Protein AF-A0A0N4XMM9-F1 (afdb_monomer_lite)

Organism: Nippostrongylus brasiliensis (NCBI:txid27835)

Secondary structure (DSSP, 8-state):
--------TTHHHHHHHHHHHHHHHH----EEPPPPPTT-SS-----EE----TT--HHHHHHHHHHHHHHHHT-

pLDDT: mean 78.86, std 16.93, range [29.28, 95.5]

Sequence (75 aa):
MKHIVYHGDDGEKKLDALVDKLFGEASIMITRARYMDQDEMYPIQPSARLMVQSEMTENEIERALVSIANIVSEL

Structure (mmCIF, N/CA/C/O backbone):
data_AF-A0A0N4XMM9-F1
#
_entry.id   AF-A0A0N4XMM9-F1
#
loop_
_atom_site.group_PDB
_atom_site.id
_atom_site.type_symbol
_atom_site.label_atom_id
_atom_site.label_alt_id
_atom_site.label_comp_id
_atom_site.label_asym_id
_ato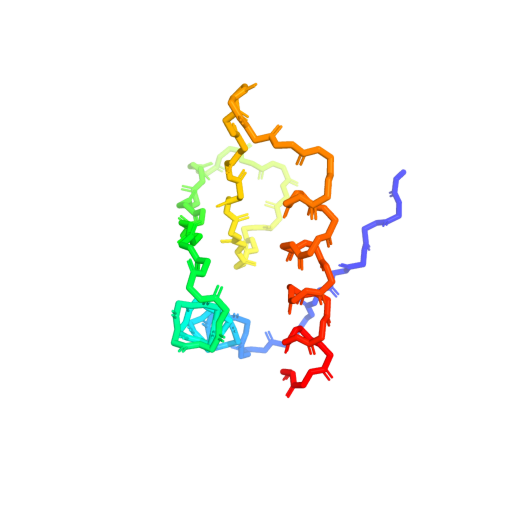m_site.label_entity_id
_atom_site.label_seq_id
_atom_site.pdbx_PDB_ins_code
_atom_site.Cartn_x
_atom_site.Cartn_y
_atom_site.Cartn_z
_atom_site.occupancy
_atom_site.B_iso_or_equiv
_atom_site.auth_seq_id
_atom_site.auth_comp_id
_atom_site.auth_asym_id
_atom_site.auth_atom_id
_atom_site.pdbx_PDB_model_num
ATOM 1 N N . MET A 1 1 ? 3.636 23.623 -5.039 1.00 35.47 1 MET A N 1
ATOM 2 C CA . MET A 1 1 ? 3.578 22.243 -4.512 1.00 35.47 1 MET A CA 1
ATOM 3 C C . MET A 1 1 ? 4.965 21.639 -4.702 1.00 35.47 1 MET A C 1
ATOM 5 O O . MET A 1 1 ? 5.483 21.731 -5.807 1.00 35.47 1 MET A O 1
ATOM 9 N N . LYS A 1 2 ? 5.640 21.186 -3.639 1.00 29.28 2 LYS A N 1
ATOM 10 C CA . LYS A 1 2 ? 7.032 20.710 -3.718 1.00 29.28 2 LYS A CA 1
ATOM 11 C C . LYS A 1 2 ? 6.990 19.203 -3.993 1.00 29.28 2 LYS A C 1
ATOM 13 O O . LYS A 1 2 ? 6.703 18.437 -3.084 1.00 29.28 2 LYS A O 1
ATOM 18 N N . HIS A 1 3 ? 7.184 18.801 -5.246 1.00 37.38 3 HIS A N 1
ATOM 19 C CA . HIS A 1 3 ? 7.220 17.387 -5.619 1.00 37.38 3 HIS A CA 1
ATOM 20 C C . HIS A 1 3 ? 8.598 16.822 -5.271 1.00 37.38 3 HIS A C 1
ATOM 22 O O . HIS A 1 3 ? 9.608 17.277 -5.804 1.00 37.38 3 HIS A O 1
ATOM 28 N N . ILE A 1 4 ? 8.643 15.869 -4.342 1.00 45.66 4 ILE A N 1
ATOM 29 C CA . ILE A 1 4 ? 9.839 15.065 -4.089 1.00 45.66 4 ILE A CA 1
ATOM 30 C C . ILE A 1 4 ? 9.760 13.903 -5.073 1.00 45.66 4 ILE A C 1
ATOM 32 O O . ILE A 1 4 ? 8.918 13.023 -4.926 1.00 45.66 4 ILE A O 1
ATOM 36 N N . VAL A 1 5 ? 10.577 13.963 -6.120 1.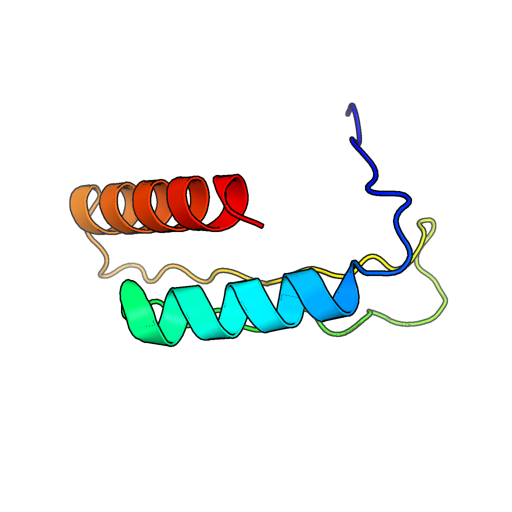00 50.75 5 VAL A N 1
ATOM 37 C CA . VAL A 1 5 ? 10.605 12.960 -7.186 1.00 50.75 5 VAL A CA 1
ATOM 38 C C . VAL A 1 5 ? 11.665 11.917 -6.856 1.00 50.75 5 VAL A C 1
ATOM 40 O O . VAL A 1 5 ? 12.824 12.255 -6.615 1.00 50.75 5 VAL A O 1
ATOM 43 N N . TYR A 1 6 ? 11.267 10.647 -6.844 1.00 53.91 6 TYR A N 1
ATOM 44 C CA . TYR A 1 6 ? 12.202 9.531 -6.773 1.00 53.91 6 TYR A CA 1
ATOM 45 C C . TYR A 1 6 ? 12.828 9.313 -8.159 1.00 53.91 6 TYR A C 1
ATOM 47 O O . TYR A 1 6 ? 12.120 9.037 -9.122 1.00 53.91 6 TYR A O 1
ATOM 55 N N . HIS A 1 7 ? 14.151 9.466 -8.263 1.00 57.59 7 HIS A N 1
ATOM 56 C CA . HIS A 1 7 ? 14.923 9.340 -9.512 1.00 57.59 7 HIS A CA 1
ATOM 57 C C . HIS A 1 7 ? 15.675 7.997 -9.634 1.00 57.59 7 HIS A C 1
ATOM 59 O O . HIS A 1 7 ? 16.656 7.914 -10.366 1.00 57.59 7 HIS A O 1
ATOM 65 N N . GLY A 1 8 ? 15.284 6.969 -8.875 1.00 62.28 8 GLY A N 1
ATOM 66 C CA . GLY A 1 8 ? 15.931 5.653 -8.922 1.00 62.28 8 GLY A CA 1
ATOM 67 C C . GLY A 1 8 ? 15.283 4.705 -9.934 1.00 62.28 8 GLY A C 1
ATOM 68 O O . GLY A 1 8 ? 14.063 4.701 -10.083 1.00 62.28 8 GLY A O 1
ATOM 69 N N . ASP A 1 9 ? 16.093 3.851 -10.562 1.00 65.38 9 ASP A N 1
ATOM 70 C CA . ASP A 1 9 ? 15.650 2.861 -11.562 1.00 65.38 9 ASP A CA 1
ATOM 71 C C . ASP A 1 9 ? 14.808 1.708 -10.969 1.00 65.38 9 ASP A C 1
ATOM 73 O O . ASP A 1 9 ? 14.158 0.962 -11.699 1.00 65.38 9 ASP A O 1
ATOM 77 N N . ASP A 1 10 ? 14.776 1.561 -9.640 1.00 76.50 10 ASP A N 1
ATOM 78 C CA . ASP A 1 10 ? 14.074 0.472 -8.944 1.00 76.50 10 ASP A CA 1
ATOM 79 C C . ASP A 1 10 ? 12.644 0.832 -8.500 1.00 76.50 10 ASP A C 1
ATOM 81 O O . ASP A 1 10 ? 12.036 0.099 -7.721 1.00 76.50 10 ASP A O 1
ATOM 85 N N . GLY A 1 11 ? 12.078 1.948 -8.974 1.00 79.31 11 GLY A N 1
ATOM 86 C CA . GLY A 1 11 ? 10.767 2.430 -8.517 1.00 79.31 11 GLY A CA 1
ATOM 87 C C . GLY A 1 11 ? 9.632 1.407 -8.678 1.00 79.31 11 GLY A C 1
ATOM 88 O O . GLY A 1 11 ? 8.818 1.251 -7.773 1.00 79.31 11 GLY A O 1
ATOM 89 N N . GLU A 1 12 ? 9.625 0.641 -9.773 1.00 82.75 12 GLU A N 1
ATOM 90 C CA . GLU A 1 12 ? 8.658 -0.449 -9.984 1.00 82.75 12 GLU A CA 1
ATOM 91 C C . GLU A 1 12 ? 8.876 -1.628 -9.027 1.00 82.75 12 GLU A C 1
ATOM 93 O O . GLU A 1 12 ? 7.916 -2.150 -8.470 1.00 82.75 12 GLU A O 1
ATOM 98 N N . LYS A 1 13 ? 10.132 -2.005 -8.749 1.00 86.69 13 LYS A N 1
ATOM 99 C CA . LYS A 1 13 ? 10.430 -3.075 -7.781 1.00 86.69 13 LYS A CA 1
ATOM 100 C C . LYS A 1 13 ? 10.036 -2.677 -6.364 1.00 86.69 13 LYS A C 1
ATOM 102 O O . LYS A 1 13 ? 9.519 -3.500 -5.617 1.00 86.69 13 LYS A O 1
ATOM 107 N N . LYS A 1 14 ? 10.279 -1.418 -5.988 1.00 86.81 14 LYS A N 1
ATOM 108 C CA . LYS A 1 14 ? 9.852 -0.876 -4.693 1.00 86.81 14 LYS A CA 1
ATOM 109 C C . LYS A 1 14 ? 8.333 -0.825 -4.583 1.00 86.81 14 LYS A C 1
ATOM 111 O O . LYS A 1 14 ? 7.802 -1.126 -3.521 1.00 86.81 14 LYS A O 1
ATOM 116 N N . LEU A 1 15 ? 7.641 -0.477 -5.668 1.00 87.00 15 LEU A N 1
ATOM 117 C CA . LEU A 1 15 ? 6.182 -0.503 -5.726 1.00 87.00 15 LEU A CA 1
ATOM 118 C C . LEU A 1 15 ? 5.636 -1.929 -5.572 1.00 87.00 15 LEU A C 1
ATOM 120 O O . LEU A 1 15 ? 4.701 -2.126 -4.802 1.00 87.00 15 LEU A O 1
ATOM 124 N N . ASP A 1 16 ? 6.234 -2.914 -6.244 1.00 88.94 16 ASP A N 1
ATOM 125 C CA . ASP A 1 16 ? 5.859 -4.324 -6.087 1.00 88.94 16 ASP A CA 1
ATOM 126 C C . ASP A 1 16 ? 6.097 -4.804 -4.647 1.00 88.94 16 ASP A C 1
ATOM 128 O O . ASP A 1 16 ? 5.186 -5.334 -4.014 1.00 88.94 16 ASP A O 1
ATOM 132 N N . ALA A 1 17 ? 7.264 -4.503 -4.069 1.00 91.06 17 ALA A N 1
ATOM 133 C CA . ALA A 1 17 ? 7.571 -4.842 -2.680 1.00 91.06 17 ALA A CA 1
ATOM 134 C C . ALA A 1 17 ? 6.620 -4.166 -1.675 1.00 91.06 17 ALA A C 1
ATOM 136 O O . ALA A 1 17 ? 6.238 -4.777 -0.679 1.00 91.06 17 ALA A O 1
ATOM 137 N N . LEU A 1 18 ? 6.213 -2.919 -1.934 1.00 90.56 18 LEU A N 1
ATOM 138 C CA . LEU A 1 18 ? 5.234 -2.201 -1.119 1.00 90.56 18 LEU A CA 1
ATOM 139 C C . LEU A 1 18 ? 3.869 -2.897 -1.138 1.00 90.56 18 LEU A C 1
ATOM 141 O O . LEU A 1 18 ? 3.259 -3.059 -0.082 1.00 90.56 18 LEU A O 1
ATOM 145 N N . VAL A 1 19 ? 3.392 -3.304 -2.319 1.00 88.81 19 VAL A N 1
ATOM 146 C CA . VAL A 1 19 ? 2.116 -4.020 -2.476 1.00 88.81 19 VAL A CA 1
ATOM 147 C C . VAL A 1 19 ? 2.161 -5.355 -1.733 1.00 88.81 19 VAL A C 1
ATOM 149 O O . VAL A 1 19 ? 1.253 -5.644 -0.951 1.00 88.81 19 VAL A O 1
ATOM 152 N N . ASP A 1 20 ? 3.232 -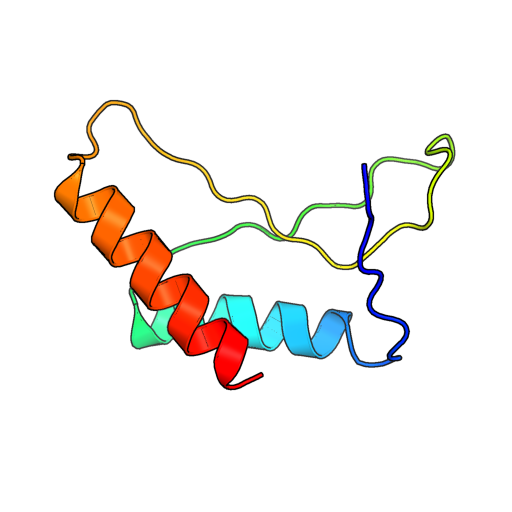6.126 -1.922 1.00 92.12 20 ASP A N 1
ATOM 153 C CA . ASP A 1 20 ? 3.393 -7.442 -1.304 1.00 92.12 20 ASP A CA 1
ATOM 154 C C . ASP A 1 20 ? 3.478 -7.352 0.225 1.00 92.12 20 ASP A C 1
ATOM 156 O O . ASP A 1 20 ? 2.775 -8.084 0.927 1.00 92.12 20 ASP A O 1
ATOM 160 N N . LYS A 1 21 ? 4.281 -6.420 0.760 1.00 93.19 21 LYS A N 1
ATOM 161 C CA . LYS A 1 21 ? 4.406 -6.212 2.211 1.00 93.19 21 LYS A CA 1
ATOM 162 C C . LYS A 1 21 ? 3.106 -5.721 2.839 1.00 93.19 21 LYS A C 1
ATOM 164 O O . LYS A 1 21 ? 2.706 -6.228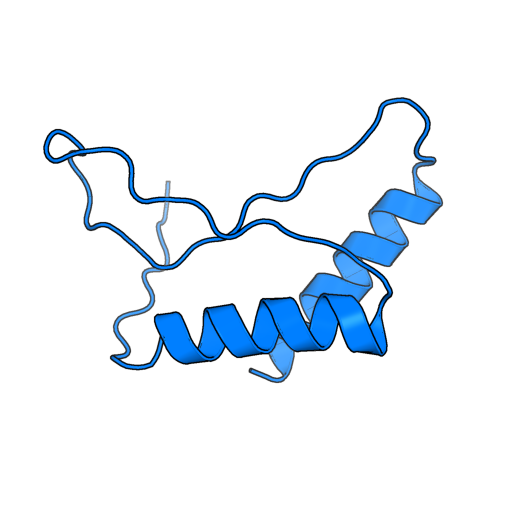 3.882 1.00 93.19 21 LYS A O 1
ATOM 169 N N . LEU A 1 22 ? 2.410 -4.767 2.218 1.00 90.31 22 LEU A N 1
ATOM 170 C CA . LEU A 1 22 ? 1.138 -4.271 2.756 1.00 90.31 22 LEU A CA 1
ATOM 171 C C . LEU A 1 22 ? 0.080 -5.369 2.822 1.00 90.31 22 LEU A C 1
ATOM 173 O O . LEU A 1 22 ? -0.637 -5.472 3.821 1.00 90.31 22 LEU A O 1
ATOM 177 N N . PHE A 1 23 ? 0.019 -6.212 1.793 1.00 90.88 23 PHE A N 1
ATOM 178 C CA . PHE A 1 23 ? -0.898 -7.339 1.768 1.00 90.88 23 PHE A CA 1
ATOM 179 C C . PHE A 1 23 ? -0.513 -8.409 2.800 1.00 90.88 23 PHE A C 1
ATOM 181 O O . PHE A 1 23 ? -1.367 -8.847 3.570 1.00 90.88 23 PHE A O 1
ATOM 188 N N . GLY A 1 24 ? 0.763 -8.799 2.850 1.00 91.88 24 GLY A N 1
ATOM 189 C CA . GLY A 1 24 ? 1.247 -9.883 3.707 1.00 91.88 24 GLY A CA 1
ATOM 190 C C . GLY A 1 24 ? 1.348 -9.531 5.194 1.00 91.88 24 GLY A C 1
ATOM 191 O O . GLY A 1 24 ? 1.033 -10.366 6.038 1.00 91.88 24 GLY A O 1
ATOM 192 N N . GLU A 1 25 ? 1.770 -8.311 5.526 1.00 91.31 25 GLU A N 1
ATOM 193 C CA . GLU A 1 25 ? 2.093 -7.911 6.904 1.00 91.31 25 GLU A CA 1
ATOM 194 C C . GLU A 1 25 ? 0.978 -7.095 7.566 1.00 91.31 25 GLU A C 1
ATOM 196 O O . GLU A 1 25 ? 0.753 -7.216 8.769 1.00 91.31 25 GLU A O 1
ATOM 201 N N . ALA A 1 26 ? 0.258 -6.277 6.793 1.00 86.56 26 ALA A N 1
ATOM 202 C CA . ALA A 1 26 ? -0.767 -5.375 7.320 1.00 86.56 26 ALA A CA 1
ATOM 203 C C . ALA A 1 26 ? -2.196 -5.748 6.893 1.00 86.56 26 ALA A C 1
ATOM 205 O O . ALA A 1 26 ? -3.146 -5.118 7.354 1.00 86.56 26 ALA A O 1
ATOM 206 N N . SER A 1 27 ? -2.371 -6.763 6.032 1.00 89.50 27 SER A N 1
ATOM 207 C CA . SER A 1 27 ? -3.665 -7.101 5.408 1.00 89.50 27 SER A CA 1
ATOM 208 C C . SER A 1 27 ? -4.315 -5.910 4.684 1.00 89.50 27 SER A C 1
ATOM 210 O O . SER A 1 27 ? -5.538 -5.823 4.574 1.00 89.50 27 SER A O 1
ATOM 212 N N . ILE A 1 28 ? -3.499 -4.975 4.189 1.00 88.25 28 ILE A N 1
ATOM 213 C CA . ILE A 1 28 ? -3.945 -3.789 3.458 1.00 88.25 28 ILE A CA 1
ATOM 214 C C . ILE A 1 28 ? -3.791 -4.068 1.968 1.00 88.25 28 ILE A C 1
ATOM 216 O O . ILE A 1 28 ? -2.692 -4.295 1.469 1.00 88.25 28 ILE A O 1
ATOM 220 N N . MET A 1 29 ? -4.899 -4.000 1.236 1.00 88.88 29 MET A N 1
ATOM 221 C CA . MET A 1 29 ? -4.888 -4.119 -0.217 1.00 88.88 29 MET A CA 1
ATOM 222 C C . MET A 1 29 ? -4.814 -2.732 -0.858 1.00 88.88 29 MET A C 1
ATOM 224 O O . MET A 1 29 ? -5.723 -1.915 -0.710 1.00 88.88 29 MET A O 1
ATOM 228 N N . ILE A 1 30 ? -3.749 -2.484 -1.617 1.00 86.69 30 ILE A N 1
ATOM 229 C CA . ILE A 1 30 ? -3.595 -1.295 -2.461 1.00 86.69 30 ILE A CA 1
ATOM 230 C C . ILE A 1 30 ? -3.586 -1.695 -3.934 1.00 86.69 30 ILE A C 1
ATOM 232 O O . ILE A 1 30 ? -3.224 -2.813 -4.290 1.00 86.69 30 ILE A O 1
ATOM 236 N N . THR A 1 31 ? -3.996 -0.782 -4.811 1.00 83.50 31 THR A N 1
ATOM 237 C CA . THR A 1 31 ? -3.979 -1.027 -6.261 1.00 83.50 31 THR A CA 1
ATOM 238 C C . THR A 1 31 ? -2.855 -0.226 -6.896 1.00 83.50 31 THR A C 1
ATOM 240 O O . THR A 1 31 ? -2.776 0.979 -6.673 1.00 83.50 31 THR A O 1
ATOM 243 N N . ARG A 1 32 ? -2.011 -0.847 -7.726 1.00 82.00 32 ARG A N 1
ATOM 244 C CA . ARG A 1 32 ? -1.042 -0.101 -8.547 1.00 82.00 32 ARG A CA 1
ATOM 245 C C . ARG A 1 32 ? -1.794 0.880 -9.445 1.00 82.00 32 ARG A C 1
ATOM 247 O O . ARG A 1 32 ? -2.757 0.503 -10.117 1.00 82.00 32 ARG A O 1
ATOM 254 N N . ALA A 1 33 ? -1.386 2.143 -9.436 1.00 77.12 33 ALA A N 1
ATOM 255 C CA . ALA A 1 33 ? -1.945 3.120 -10.350 1.00 77.12 33 ALA A CA 1
ATOM 256 C C . ALA A 1 33 ? -1.468 2.764 -11.762 1.00 77.12 33 ALA A C 1
ATOM 258 O O . ALA A 1 33 ? -0.270 2.650 -12.014 1.00 77.12 33 ALA A O 1
ATOM 259 N N . ARG A 1 34 ? -2.409 2.533 -12.682 1.00 62.84 34 ARG A N 1
ATOM 260 C CA . ARG A 1 34 ? -2.068 2.421 -14.101 1.00 62.84 34 ARG A CA 1
ATOM 261 C C . ARG A 1 34 ? -1.754 3.816 -14.613 1.00 62.84 34 ARG A C 1
ATOM 263 O O . ARG A 1 34 ? -2.486 4.753 -14.298 1.00 62.84 34 ARG A O 1
ATOM 270 N N . TYR A 1 35 ? -0.685 3.916 -15.388 1.00 60.47 35 TYR A N 1
ATOM 271 C CA . TYR A 1 35 ? -0.291 5.140 -16.059 1.00 60.47 35 TYR A CA 1
ATOM 272 C C . TYR A 1 35 ? -1.464 5.644 -16.902 1.00 60.47 35 TYR A C 1
ATOM 274 O O . TYR A 1 35 ? -1.987 4.903 -17.737 1.00 60.47 35 TYR A O 1
ATOM 282 N N . MET A 1 36 ? -1.934 6.856 -16.616 1.00 50.56 36 MET A N 1
ATOM 283 C CA . MET A 1 36 ? -2.881 7.526 -17.496 1.00 50.56 36 MET A CA 1
ATOM 284 C C . MET A 1 36 ? -2.095 8.026 -18.715 1.00 50.56 36 MET A C 1
ATOM 286 O O . MET A 1 36 ? -0.935 8.408 -18.593 1.00 50.56 36 MET A O 1
ATOM 290 N N . ASP A 1 37 ? -2.701 7.877 -19.891 1.00 51.84 37 ASP A N 1
ATOM 291 C CA . ASP A 1 37 ? -2.104 8.019 -21.223 1.00 51.84 37 ASP A CA 1
ATOM 292 C C . ASP A 1 37 ? -1.290 9.307 -21.477 1.00 51.84 37 ASP A C 1
ATOM 294 O O . ASP A 1 37 ? -1.377 10.285 -20.739 1.00 51.84 37 ASP A O 1
ATOM 298 N N . GLN A 1 38 ? -0.531 9.263 -22.584 1.00 52.53 38 GLN A N 1
ATOM 299 C CA . GLN A 1 38 ? 0.496 10.166 -23.155 1.00 52.53 38 GLN A CA 1
ATOM 300 C C . GLN A 1 38 ? 0.337 11.704 -23.039 1.00 52.53 38 GLN A C 1
ATOM 302 O O . GLN A 1 38 ? 1.256 12.418 -23.440 1.00 52.53 38 GLN A O 1
ATOM 307 N N . ASP A 1 39 ? -0.762 12.221 -22.493 1.00 54.59 39 ASP A N 1
ATOM 308 C CA . ASP A 1 39 ? -1.065 13.651 -22.348 1.00 54.59 39 ASP A CA 1
ATOM 309 C C . ASP A 1 39 ? -0.731 14.223 -20.954 1.00 54.59 39 ASP A C 1
ATOM 311 O O . ASP A 1 39 ? -0.953 15.411 -20.695 1.00 54.59 39 ASP A O 1
ATOM 315 N N . GLU A 1 40 ? -0.194 13.420 -20.027 1.00 54.09 40 GLU A N 1
ATOM 316 C CA . GLU A 1 40 ? 0.234 13.940 -18.728 1.00 54.09 40 GLU A CA 1
ATOM 317 C C . GLU A 1 40 ? 1.467 14.847 -18.871 1.00 54.09 40 GLU A C 1
ATOM 319 O O . GLU A 1 40 ? 2.542 14.450 -19.314 1.00 54.09 40 GLU A O 1
ATOM 324 N N . MET A 1 41 ? 1.325 16.094 -18.415 1.00 54.19 41 MET A N 1
ATOM 325 C CA . MET A 1 41 ? 2.378 17.120 -18.380 1.00 54.19 41 MET A CA 1
ATOM 326 C C . MET A 1 41 ? 3.572 16.745 -17.467 1.00 54.19 41 MET A C 1
ATOM 328 O O . MET A 1 41 ? 4.514 17.526 -17.323 1.00 54.19 41 MET A O 1
ATOM 332 N N . TYR A 1 42 ? 3.534 15.565 -16.836 1.00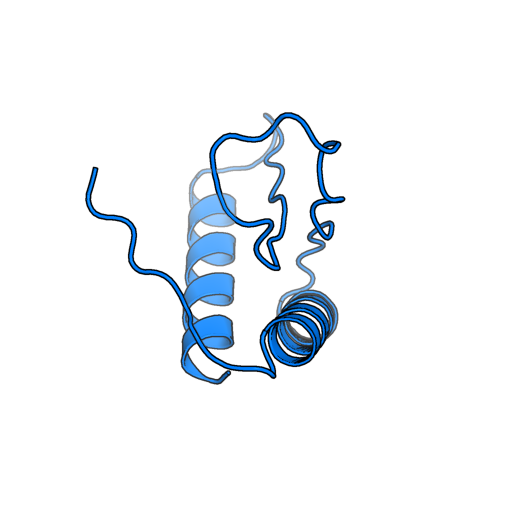 55.53 42 TYR A N 1
ATOM 333 C CA . TYR A 1 42 ? 4.481 15.086 -15.836 1.00 55.53 42 TYR A CA 1
ATOM 334 C C . TYR A 1 42 ? 4.977 13.670 -16.156 1.00 55.53 42 TYR A C 1
ATOM 336 O O . TYR A 1 42 ? 4.246 12.884 -16.755 1.00 55.53 42 TYR A O 1
ATOM 344 N N . PRO A 1 43 ? 6.209 13.313 -15.740 1.00 58.59 43 PRO A N 1
ATOM 345 C CA . PRO A 1 43 ? 6.720 11.963 -15.908 1.00 58.59 43 PRO A CA 1
ATOM 346 C C . PRO A 1 43 ? 5.834 10.963 -15.179 1.00 58.59 43 PRO A C 1
ATOM 348 O O . PRO A 1 43 ? 5.564 11.111 -13.985 1.00 58.59 43 PRO A O 1
ATOM 351 N N . ILE A 1 44 ? 5.456 9.921 -15.903 1.00 68.50 44 ILE A N 1
ATOM 352 C CA . ILE A 1 44 ? 4.782 8.751 -15.372 1.00 68.50 44 ILE A CA 1
ATOM 353 C C . ILE A 1 44 ? 5.657 8.142 -14.259 1.00 68.50 44 ILE A C 1
ATOM 355 O O . ILE A 1 44 ? 6.758 7.661 -14.527 1.00 68.50 44 ILE A O 1
ATOM 359 N N . GLN A 1 45 ? 5.185 8.187 -13.009 1.00 73.19 45 GLN A N 1
ATOM 360 C CA . GLN A 1 45 ? 5.894 7.639 -11.846 1.00 73.19 45 GLN A CA 1
ATOM 361 C C . GLN A 1 45 ? 5.196 6.388 -11.295 1.00 73.19 45 GLN A C 1
ATOM 363 O O . GLN A 1 45 ? 3.960 6.376 -11.200 1.00 73.19 45 GLN A O 1
ATOM 368 N N . PRO A 1 46 ? 5.966 5.367 -10.867 1.00 78.62 46 PRO A N 1
ATOM 369 C CA . PRO A 1 46 ? 5.426 4.221 -10.144 1.00 78.62 46 PRO A CA 1
ATOM 370 C C . PRO A 1 46 ? 4.643 4.709 -8.924 1.00 78.62 46 PRO A C 1
ATOM 372 O O . PRO A 1 46 ? 5.182 5.385 -8.047 1.00 78.62 46 PRO A O 1
ATOM 375 N N . SER A 1 47 ? 3.348 4.413 -8.881 1.00 80.00 47 SER A N 1
ATOM 376 C CA . SER A 1 47 ? 2.455 4.910 -7.837 1.00 80.00 47 SER A CA 1
ATOM 377 C C . SER A 1 47 ? 1.353 3.903 -7.516 1.00 80.00 47 SER A C 1
ATOM 379 O O . SER A 1 47 ? 1.071 2.978 -8.281 1.00 80.00 47 SER A O 1
ATOM 381 N N . ALA A 1 48 ? 0.727 4.070 -6.352 1.00 83.12 48 ALA A N 1
ATOM 382 C CA . ALA A 1 48 ? -0.383 3.248 -5.890 1.00 83.12 48 ALA A CA 1
ATOM 383 C C . ALA A 1 48 ? -1.588 4.113 -5.517 1.00 83.12 48 ALA A C 1
ATOM 385 O O . ALA A 1 48 ? -1.457 5.264 -5.102 1.00 83.12 48 ALA A O 1
ATOM 386 N N . ARG A 1 49 ? -2.775 3.525 -5.636 1.00 83.12 49 ARG A N 1
ATOM 387 C CA . ARG A 1 49 ? -4.046 4.077 -5.186 1.00 83.12 49 ARG A CA 1
ATOM 388 C C . ARG A 1 49 ? -4.471 3.385 -3.896 1.00 83.12 49 ARG A C 1
ATOM 390 O O . ARG A 1 49 ? -4.650 2.165 -3.869 1.00 83.12 49 ARG A O 1
ATOM 397 N N . LEU A 1 50 ? -4.687 4.197 -2.866 1.00 83.62 50 LEU A N 1
ATOM 398 C CA . LEU A 1 50 ? -5.369 3.812 -1.637 1.00 83.62 50 LEU A CA 1
ATOM 399 C C . LEU A 1 50 ? -6.840 4.227 -1.743 1.00 83.62 50 LEU A C 1
ATOM 401 O O . LEU A 1 50 ? -7.142 5.344 -2.165 1.00 83.62 50 LEU A O 1
ATOM 405 N N . MET A 1 51 ? -7.749 3.330 -1.375 1.00 84.62 51 MET A N 1
ATOM 406 C CA . MET A 1 51 ? -9.180 3.616 -1.304 1.00 84.62 51 MET A CA 1
ATOM 407 C C . MET A 1 51 ? -9.641 3.435 0.135 1.00 84.62 51 MET A C 1
ATOM 409 O O . MET A 1 51 ? -9.322 2.431 0.764 1.00 84.62 51 MET A O 1
ATOM 413 N N . VAL A 1 52 ? -10.394 4.408 0.633 1.00 85.69 52 VAL A N 1
ATOM 414 C CA . VAL A 1 52 ? -11.053 4.357 1.940 1.00 85.69 52 VAL A CA 1
ATOM 415 C C . VAL A 1 52 ? -12.553 4.205 1.723 1.00 85.69 52 VAL A C 1
ATOM 417 O O . VAL A 1 52 ? -13.096 4.716 0.742 1.00 85.69 52 VAL A O 1
ATOM 420 N N . GLN A 1 53 ? -13.219 3.485 2.617 1.00 87.94 53 GLN A N 1
ATOM 421 C CA . GLN A 1 53 ? -14.668 3.294 2.577 1.00 87.94 53 GLN A CA 1
ATOM 422 C C . GLN A 1 53 ? -15.327 4.109 3.688 1.00 87.94 53 GLN A C 1
ATOM 424 O O . GLN A 1 53 ? -14.729 4.328 4.738 1.00 87.94 53 GLN A O 1
ATOM 429 N N . SER A 1 54 ? -16.574 4.535 3.475 1.00 92.38 54 SER A N 1
ATOM 430 C CA . SER A 1 54 ? -17.334 5.324 4.459 1.00 92.38 54 SER A CA 1
ATOM 431 C C . SER A 1 54 ? -17.585 4.589 5.776 1.00 92.38 54 SER A C 1
ATOM 433 O O . SER A 1 54 ? -17.921 5.221 6.770 1.00 92.38 54 SER A O 1
ATOM 435 N N . GLU A 1 55 ? -17.456 3.264 5.775 1.00 94.88 55 GLU A N 1
ATOM 436 C CA . GLU A 1 55 ? -17.654 2.403 6.943 1.00 94.88 55 GLU A CA 1
ATOM 437 C C . GLU A 1 55 ? -16.403 2.304 7.829 1.00 94.88 55 GLU A C 1
ATOM 439 O O . GLU A 1 55 ? -16.486 1.786 8.939 1.00 94.88 55 GLU A O 1
ATOM 444 N N . MET A 1 56 ? -15.252 2.808 7.367 1.00 92.25 56 MET A N 1
ATOM 445 C CA . MET A 1 56 ? -14.016 2.782 8.145 1.00 92.25 56 MET A CA 1
ATOM 446 C C . MET A 1 56 ? -14.061 3.803 9.280 1.00 92.25 56 MET A C 1
ATOM 448 O O . MET A 1 56 ? -14.398 4.972 9.089 1.00 92.25 56 MET A O 1
ATOM 452 N N . THR A 1 57 ? -13.647 3.371 10.464 1.00 95.50 57 THR A N 1
ATOM 453 C CA . THR A 1 57 ? -13.454 4.247 11.619 1.00 95.50 57 THR A CA 1
ATOM 454 C C . THR A 1 57 ? -12.146 5.032 11.510 1.00 95.50 57 THR A C 1
ATOM 456 O O . THR A 1 57 ? -11.189 4.603 10.863 1.00 95.50 57 THR A O 1
ATOM 459 N N . GLU A 1 58 ? -12.065 6.166 12.206 1.00 94.00 58 GLU A N 1
ATOM 460 C CA . GLU A 1 58 ? -10.842 6.978 12.285 1.00 94.00 58 GLU A CA 1
ATOM 461 C C . GLU A 1 58 ? -9.634 6.153 12.759 1.00 94.00 58 GLU A C 1
ATOM 463 O O . GLU A 1 58 ? -8.572 6.195 12.142 1.00 94.00 58 GLU A O 1
ATOM 468 N N . ASN A 1 59 ? -9.832 5.300 13.768 1.00 94.81 59 ASN A N 1
ATOM 469 C CA . ASN A 1 59 ? -8.795 4.406 14.286 1.00 94.81 59 ASN A CA 1
ATOM 470 C C . ASN A 1 59 ? -8.302 3.386 13.243 1.00 94.81 59 ASN A C 1
ATOM 472 O O . ASN A 1 59 ? -7.138 2.992 13.264 1.00 94.81 59 ASN A O 1
ATOM 476 N N . GLU A 1 60 ? -9.173 2.896 12.357 1.00 91.62 60 GLU A N 1
ATOM 477 C CA . GLU A 1 60 ? -8.772 1.973 11.285 1.00 91.62 60 GLU A CA 1
ATOM 478 C C . GLU A 1 60 ? -7.967 2.686 10.206 1.00 91.62 60 GLU A C 1
ATOM 480 O O . GLU A 1 60 ? -6.972 2.140 9.730 1.00 91.62 60 GLU A O 1
ATOM 485 N N . ILE A 1 61 ? -8.358 3.915 9.867 1.00 91.69 61 ILE A N 1
ATOM 486 C CA . ILE A 1 61 ? -7.621 4.764 8.930 1.00 91.69 61 ILE A CA 1
ATOM 487 C C . ILE A 1 61 ? -6.239 5.095 9.502 1.00 91.69 61 ILE A C 1
ATOM 489 O O . ILE A 1 61 ? -5.239 4.928 8.807 1.00 91.69 61 ILE A O 1
ATOM 493 N N . GLU A 1 62 ? -6.160 5.501 10.770 1.00 94.12 62 GLU A N 1
ATOM 494 C CA . GLU A 1 62 ? -4.893 5.812 11.435 1.00 94.12 62 GLU A CA 1
ATOM 495 C C . GLU A 1 62 ? -3.958 4.598 11.451 1.00 94.12 62 GLU A C 1
ATOM 497 O O . GLU A 1 62 ? -2.813 4.698 11.008 1.00 94.12 62 GLU A O 1
ATOM 502 N N . ARG A 1 63 ? -4.453 3.426 11.875 1.00 91.94 63 ARG A N 1
ATOM 503 C CA . ARG A 1 63 ? -3.662 2.186 11.854 1.00 91.94 63 ARG A CA 1
ATOM 504 C C . ARG A 1 63 ? -3.157 1.859 10.452 1.00 91.94 63 ARG A C 1
ATOM 506 O O . ARG A 1 63 ? -1.982 1.535 10.304 1.00 91.94 63 ARG A O 1
ATOM 513 N N . ALA A 1 64 ? -4.009 1.983 9.433 1.00 90.81 64 ALA A N 1
ATOM 514 C CA . ALA A 1 64 ? -3.613 1.725 8.054 1.00 90.81 64 ALA A CA 1
ATOM 515 C C . ALA A 1 64 ? -2.500 2.678 7.587 1.00 90.81 64 ALA A C 1
ATOM 517 O O . ALA A 1 64 ? -1.517 2.236 6.994 1.00 90.81 64 ALA A O 1
ATOM 518 N N . LEU A 1 65 ? -2.611 3.973 7.899 1.00 91.38 65 LEU A N 1
ATOM 519 C CA . LEU A 1 65 ? -1.599 4.973 7.552 1.00 91.38 65 LEU A CA 1
ATOM 520 C C . LEU A 1 65 ? -0.266 4.727 8.269 1.00 91.38 65 LEU A C 1
ATOM 522 O O . LEU A 1 65 ? 0.786 4.836 7.640 1.00 91.38 65 LEU A O 1
ATOM 526 N N . VAL A 1 66 ? -0.297 4.353 9.551 1.00 94.56 66 VAL A N 1
ATOM 527 C CA . VAL A 1 66 ? 0.909 4.003 10.319 1.00 94.56 66 VAL A CA 1
ATOM 528 C C . VAL A 1 66 ? 1.590 2.766 9.732 1.00 94.56 66 VAL A C 1
ATOM 530 O O . VAL A 1 66 ? 2.801 2.781 9.521 1.00 94.56 66 VAL A O 1
ATOM 533 N N . SER A 1 67 ? 0.829 1.718 9.400 1.00 92.94 67 SER A N 1
ATOM 534 C CA . SER A 1 67 ? 1.370 0.522 8.742 1.00 92.94 67 SER A CA 1
ATOM 535 C C . SER A 1 67 ? 2.019 0.847 7.396 1.00 92.94 67 SER A C 1
ATOM 537 O O . SER A 1 67 ? 3.125 0.381 7.127 1.00 92.94 67 SER A O 1
ATOM 539 N N . ILE A 1 68 ? 1.380 1.691 6.577 1.00 91.62 68 ILE A N 1
ATOM 540 C CA . ILE A 1 68 ? 1.949 2.156 5.304 1.00 91.62 68 ILE A CA 1
A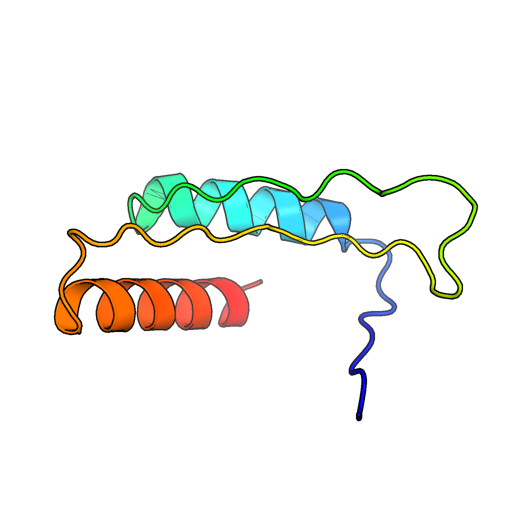TOM 541 C C . ILE A 1 68 ? 3.254 2.920 5.536 1.00 91.62 68 ILE A C 1
ATOM 543 O O . ILE A 1 68 ? 4.247 2.636 4.870 1.00 91.62 68 ILE A O 1
ATOM 547 N N . ALA A 1 69 ? 3.282 3.858 6.486 1.00 92.25 69 ALA A N 1
ATOM 548 C CA . ALA A 1 69 ? 4.476 4.646 6.781 1.00 92.25 69 ALA A CA 1
ATOM 549 C C . ALA A 1 69 ? 5.655 3.770 7.236 1.00 92.25 69 ALA A C 1
ATOM 551 O O . ALA A 1 69 ? 6.773 3.956 6.753 1.00 92.25 69 ALA A O 1
ATOM 552 N N . ASN A 1 70 ? 5.399 2.792 8.111 1.00 93.75 70 ASN A N 1
ATOM 553 C CA . ASN A 1 70 ? 6.419 1.862 8.591 1.00 93.75 70 ASN A CA 1
ATOM 554 C C . ASN A 1 70 ? 6.999 1.034 7.440 1.00 93.75 70 ASN A C 1
ATOM 556 O O . ASN A 1 70 ? 8.211 1.035 7.246 1.00 93.75 70 ASN A O 1
ATOM 560 N N . ILE A 1 71 ? 6.147 0.413 6.618 1.00 92.12 71 ILE A N 1
ATOM 561 C CA . ILE A 1 71 ? 6.595 -0.409 5.484 1.00 92.12 71 ILE A CA 1
ATOM 562 C C . ILE A 1 71 ? 7.392 0.424 4.476 1.00 92.12 71 ILE A C 1
ATOM 564 O O . ILE A 1 71 ? 8.449 -0.008 4.024 1.00 92.12 71 ILE A O 1
ATOM 568 N N . VAL A 1 72 ? 6.932 1.636 4.147 1.00 89.19 72 VAL A N 1
ATOM 569 C CA . VAL A 1 72 ? 7.648 2.538 3.229 1.00 89.19 72 VAL A CA 1
ATOM 570 C C . VAL A 1 72 ? 9.028 2.915 3.770 1.00 89.19 72 VAL A C 1
ATOM 572 O O . VAL A 1 72 ? 9.965 3.038 2.988 1.00 89.19 72 VAL A O 1
ATOM 575 N N . SER A 1 73 ? 9.184 3.074 5.088 1.00 89.69 73 SER A N 1
ATOM 576 C CA . SER A 1 73 ? 10.482 3.406 5.694 1.00 89.69 73 SER A CA 1
ATOM 577 C C . SER A 1 73 ? 11.531 2.292 5.576 1.00 89.69 73 SER A C 1
ATOM 579 O O . SER A 1 73 ? 12.726 2.563 5.690 1.00 89.69 73 SER A O 1
ATOM 581 N N . GLU A 1 74 ? 11.099 1.057 5.315 1.00 88.00 74 GLU A N 1
ATOM 582 C CA . GLU A 1 74 ? 11.959 -0.121 5.171 1.00 88.00 74 GLU A CA 1
ATOM 583 C C . GLU A 1 74 ? 12.346 -0.435 3.714 1.00 88.00 74 GLU A C 1
ATOM 585 O O . GLU A 1 74 ? 13.111 -1.375 3.485 1.00 88.00 74 GLU A O 1
ATOM 590 N N . LEU A 1 75 ? 11.797 0.297 2.733 1.00 83.25 75 LEU A N 1
ATOM 591 C CA . LEU A 1 75 ? 11.946 0.043 1.289 1.00 83.25 75 LEU A CA 1
ATOM 592 C C . LEU A 1 75 ? 12.906 1.014 0.590 1.00 83.25 75 LEU A C 1
ATOM 594 O O . LEU A 1 75 ? 13.755 0.547 -0.200 1.00 83.25 75 LEU A O 1
#

Radius of gyration: 13.9 Å; chains: 1; bounding box: 34×32×37 Å

Foldseek 3Di:
DDDPDDPDPCQQVLLVQLQVCCCPPVVAHKAWDDFDDDPDPDDDGGDIDDDDDPPDDPVNVVSSVVSSVVSNVVD